Protein AF-D0LFJ0-F1 (afdb_monomer)

Mean predicted aligned error: 7.7 Å

pLDDT: mean 79.33, std 14.71, range [33.72, 93.0]

Structure (mmCIF, N/CA/C/O backbone):
data_AF-D0LFJ0-F1
#
_entry.id   AF-D0LFJ0-F1
#
loop_
_atom_site.group_PDB
_atom_site.id
_atom_site.type_symbol
_atom_site.label_atom_id
_atom_site.label_alt_id
_atom_site.label_comp_id
_atom_site.label_asym_id
_atom_site.label_entity_id
_atom_site.label_seq_id
_atom_site.pdbx_PDB_ins_code
_atom_site.Cartn_x
_atom_site.Cartn_y
_atom_site.Cartn_z
_atom_site.occupancy
_atom_site.B_iso_or_equiv
_atom_site.auth_seq_id
_atom_site.auth_comp_id
_atom_site.auth_asym_id
_atom_site.auth_atom_id
_atom_site.pdbx_PDB_model_num
ATOM 1 N N . MET A 1 1 ? 0.661 -15.765 -12.191 1.00 33.72 1 MET A N 1
ATOM 2 C CA . MET A 1 1 ? 0.190 -15.263 -10.881 1.00 33.72 1 MET A CA 1
ATOM 3 C C . MET A 1 1 ? -0.685 -14.058 -11.152 1.00 33.72 1 MET A C 1
ATOM 5 O O . MET A 1 1 ? -0.191 -13.125 -11.766 1.00 33.72 1 MET A O 1
ATOM 9 N N . ALA A 1 2 ? -1.969 -14.093 -10.791 1.00 37.88 2 ALA A N 1
ATOM 10 C CA . ALA A 1 2 ? -2.834 -12.929 -10.946 1.00 37.88 2 ALA A CA 1
ATOM 11 C C . ALA A 1 2 ? -2.351 -11.836 -9.980 1.00 37.88 2 ALA A C 1
ATOM 13 O O . ALA A 1 2 ? -2.508 -11.964 -8.761 1.00 37.88 2 ALA A O 1
ATOM 14 N N . ALA A 1 3 ? -1.720 -10.787 -10.515 1.00 49.19 3 ALA A N 1
ATOM 15 C CA . ALA A 1 3 ? -1.709 -9.498 -9.842 1.00 49.19 3 ALA A CA 1
ATOM 16 C C . ALA A 1 3 ? -3.177 -9.214 -9.520 1.00 49.19 3 ALA A C 1
ATOM 18 O O . ALA A 1 3 ? -4.015 -9.265 -10.417 1.00 49.19 3 ALA A O 1
ATOM 19 N N . ALA A 1 4 ? -3.522 -9.095 -8.240 1.00 55.91 4 ALA A N 1
ATOM 20 C CA . ALA A 1 4 ? -4.896 -8.796 -7.884 1.00 55.91 4 ALA A CA 1
ATOM 21 C C . ALA A 1 4 ? -5.108 -7.351 -8.304 1.00 55.91 4 ALA A C 1
ATOM 23 O O . ALA A 1 4 ? -4.694 -6.437 -7.595 1.00 55.91 4 ALA A O 1
ATOM 24 N N . THR A 1 5 ? -5.637 -7.165 -9.505 1.00 56.53 5 THR A N 1
ATOM 25 C CA . THR A 1 5 ? -6.167 -5.890 -9.944 1.00 56.53 5 THR A CA 1
ATOM 26 C C . THR A 1 5 ? -7.356 -5.657 -9.037 1.00 56.53 5 THR A C 1
ATOM 28 O O . THR A 1 5 ? -8.395 -6.304 -9.173 1.00 56.53 5 THR A O 1
ATOM 31 N N . ASP A 1 6 ? -7.141 -4.850 -8.005 1.00 62.59 6 ASP A N 1
ATOM 32 C CA . ASP A 1 6 ? -8.223 -4.418 -7.150 1.00 62.59 6 ASP A CA 1
ATOM 33 C C . ASP A 1 6 ? -9.105 -3.525 -8.019 1.00 62.59 6 ASP A C 1
ATOM 35 O O . ASP A 1 6 ? -8.802 -2.358 -8.232 1.00 62.59 6 ASP A O 1
ATOM 39 N N . THR A 1 7 ? -10.159 -4.098 -8.606 1.00 70.19 7 THR A N 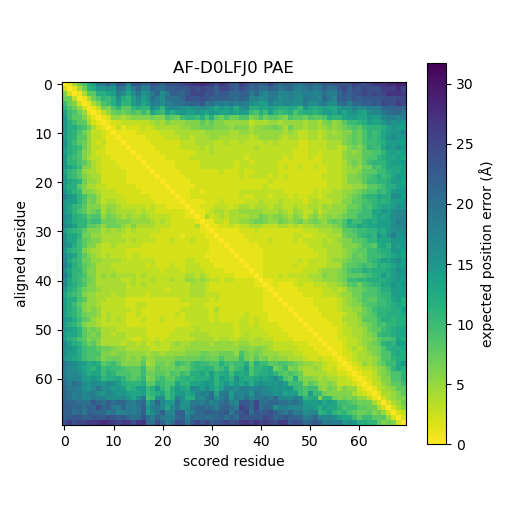1
ATOM 40 C CA . THR A 1 7 ? -11.069 -3.395 -9.526 1.00 70.19 7 THR A CA 1
ATOM 41 C C . THR A 1 7 ? -11.801 -2.225 -8.865 1.00 70.19 7 THR A C 1
ATOM 43 O O . THR A 1 7 ? -12.546 -1.524 -9.544 1.00 70.19 7 THR A O 1
ATOM 46 N N . ARG A 1 8 ? -11.613 -2.019 -7.552 1.00 80.44 8 ARG A N 1
ATOM 47 C CA . ARG A 1 8 ? -12.102 -0.858 -6.802 1.00 80.44 8 ARG A CA 1
ATOM 48 C C . ARG A 1 8 ? -11.300 0.4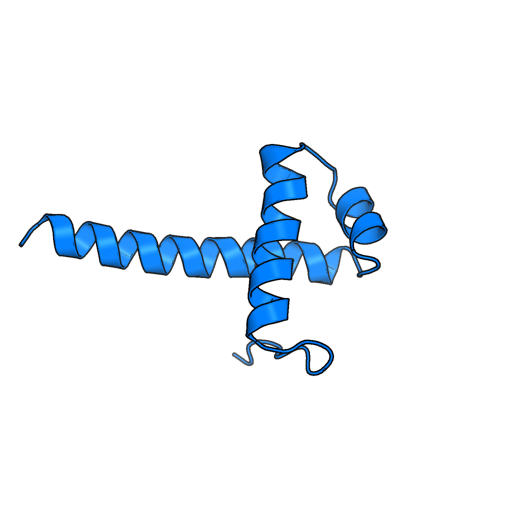14 -7.096 1.00 80.44 8 ARG A C 1
ATOM 50 O O . ARG A 1 8 ? -11.845 1.494 -6.904 1.00 80.44 8 ARG A O 1
ATOM 57 N N . TYR A 1 9 ? -10.062 0.290 -7.579 1.00 81.31 9 TYR A N 1
ATOM 58 C CA . TYR A 1 9 ? -9.161 1.410 -7.851 1.00 81.31 9 TYR A CA 1
ATOM 59 C C . TYR A 1 9 ? -8.646 1.357 -9.289 1.00 81.31 9 TYR A C 1
ATOM 61 O O . TYR A 1 9 ? -8.413 0.280 -9.842 1.00 81.31 9 TYR A O 1
ATOM 69 N N . SER A 1 10 ? -8.446 2.521 -9.907 1.00 86.62 10 SER A N 1
ATOM 70 C CA . SER A 1 10 ? -7.722 2.589 -11.179 1.00 86.62 10 SER A CA 1
ATOM 71 C C . SER A 1 10 ? -6.245 2.215 -10.994 1.00 86.62 10 SER A C 1
ATOM 73 O O . SER A 1 10 ? -5.702 2.327 -9.896 1.00 86.62 10 SER A O 1
ATOM 75 N N . ASP A 1 11 ? -5.559 1.793 -12.062 1.00 82.00 11 ASP A N 1
ATOM 76 C CA . ASP A 1 11 ? -4.125 1.453 -12.002 1.00 82.00 11 ASP A CA 1
ATOM 77 C C . ASP A 1 11 ? -3.260 2.607 -11.465 1.00 82.00 11 ASP A C 1
ATOM 79 O O . ASP A 1 11 ? -2.313 2.373 -10.712 1.00 82.00 11 ASP A O 1
ATOM 83 N N . SER A 1 12 ? -3.610 3.852 -11.810 1.00 83.31 12 SER A N 1
ATOM 84 C CA . SER A 1 12 ? -2.954 5.058 -11.296 1.00 83.31 12 SER A CA 1
ATOM 85 C C . SER A 1 12 ? -3.165 5.232 -9.794 1.00 83.31 12 SER A C 1
ATOM 87 O O . SER A 1 12 ? -2.189 5.374 -9.063 1.00 83.31 12 SER A O 1
ATOM 89 N N . GLU A 1 13 ? -4.408 5.135 -9.317 1.00 86.56 13 GLU A N 1
ATOM 90 C CA . GLU A 1 13 ? -4.711 5.261 -7.884 1.00 86.56 13 GLU A CA 1
ATOM 91 C C . GLU A 1 13 ? -4.063 4.129 -7.085 1.00 86.56 13 GLU A C 1
ATOM 93 O O . GLU A 1 13 ? -3.514 4.344 -6.008 1.00 86.56 13 GLU A O 1
ATOM 98 N N . LEU A 1 14 ? -4.065 2.912 -7.629 1.00 86.12 14 LEU A N 1
ATOM 99 C CA . LEU A 1 14 ? -3.444 1.763 -6.987 1.00 86.12 14 LEU A CA 1
ATOM 100 C C . LEU A 1 14 ? -1.923 1.939 -6.867 1.00 86.12 14 LEU A C 1
ATOM 102 O O . LEU A 1 14 ? -1.334 1.521 -5.870 1.00 86.12 14 LEU A O 1
ATOM 106 N N . ALA A 1 15 ? -1.271 2.560 -7.854 1.00 85.38 15 ALA A N 1
ATOM 107 C CA . ALA A 1 15 ? 0.147 2.903 -7.775 1.00 85.38 15 ALA A CA 1
ATOM 108 C C . ALA A 1 15 ? 0.425 3.948 -6.679 1.00 85.38 15 ALA A C 1
ATOM 110 O O . ALA A 1 15 ? 1.381 3.790 -5.916 1.00 85.38 15 ALA A O 1
ATOM 111 N N . GLU A 1 16 ? -0.435 4.961 -6.550 1.00 88.94 16 GLU A N 1
ATOM 112 C CA . GLU A 1 16 ? -0.336 5.974 -5.494 1.00 88.94 16 GLU A CA 1
ATOM 113 C C . GLU A 1 16 ? -0.553 5.368 -4.101 1.00 88.94 16 GLU A C 1
ATOM 115 O O . GLU A 1 16 ? 0.260 5.588 -3.203 1.00 88.94 16 GLU A O 1
ATOM 120 N N . LEU A 1 17 ? -1.573 4.522 -3.927 1.00 90.06 17 LEU A N 1
ATOM 121 C CA . LEU A 1 17 ? -1.858 3.819 -2.670 1.00 90.06 17 LEU A CA 1
ATOM 122 C C . LEU A 1 17 ? -0.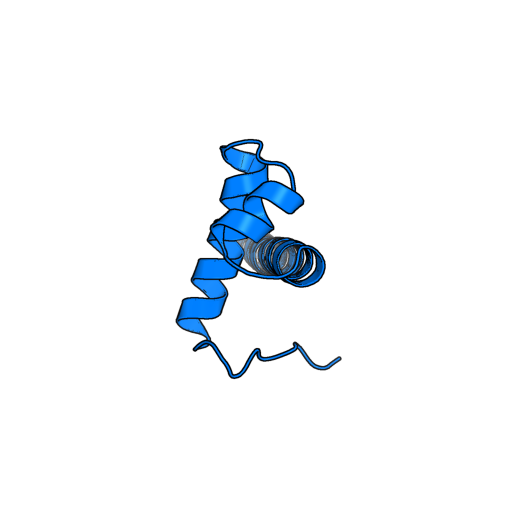713 2.888 -2.250 1.00 90.06 17 LEU A C 1
ATOM 124 O O . LEU A 1 17 ? -0.362 2.813 -1.072 1.00 90.06 17 LEU A O 1
ATOM 128 N N . ARG A 1 18 ? -0.082 2.207 -3.212 1.00 90.00 18 ARG A N 1
ATOM 129 C CA . ARG A 1 18 ? 1.113 1.379 -2.989 1.00 90.00 18 ARG A CA 1
ATOM 130 C C . ARG A 1 18 ? 2.297 2.194 -2.474 1.00 90.00 18 ARG A C 1
ATOM 132 O O . ARG A 1 18 ? 2.921 1.800 -1.485 1.00 90.00 18 ARG A O 1
ATOM 139 N N . ALA A 1 19 ? 2.572 3.334 -3.105 1.00 88.75 19 ALA A N 1
ATOM 140 C CA . ALA A 1 19 ? 3.625 4.249 -2.677 1.00 88.75 19 ALA A CA 1
ATOM 141 C C . ALA A 1 19 ? 3.326 4.861 -1.297 1.00 88.75 19 ALA A C 1
ATOM 143 O O . ALA A 1 19 ? 4.225 4.979 -0.459 1.00 88.75 19 ALA A O 1
ATOM 144 N N . LEU A 1 20 ? 2.061 5.203 -1.038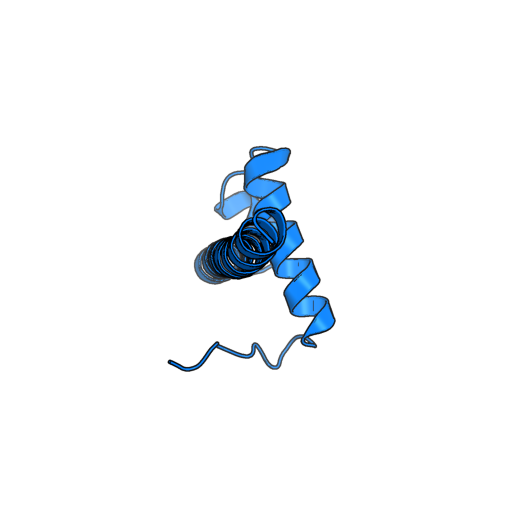 1.00 90.75 20 LEU A N 1
ATOM 145 C CA . LEU A 1 20 ? 1.606 5.783 0.221 1.00 90.75 20 LEU A CA 1
ATOM 146 C C . LEU A 1 20 ? 1.714 4.781 1.377 1.00 90.75 20 LEU A C 1
ATOM 148 O O . LEU A 1 20 ? 2.318 5.104 2.395 1.00 90.75 20 LEU A O 1
ATOM 152 N N . ALA A 1 21 ? 1.237 3.544 1.202 1.00 90.38 21 ALA A N 1
ATOM 153 C CA . ALA A 1 21 ? 1.348 2.485 2.209 1.00 90.38 21 ALA A CA 1
ATOM 154 C C . ALA A 1 21 ? 2.811 2.191 2.585 1.00 90.38 21 ALA A C 1
ATOM 156 O O . ALA A 1 21 ? 3.136 2.007 3.761 1.00 90.38 21 ALA A O 1
ATOM 157 N N . TRP A 1 22 ? 3.711 2.171 1.595 1.00 89.44 22 TRP A N 1
ATOM 158 C CA . TRP A 1 22 ? 5.142 2.015 1.847 1.00 89.44 22 TRP A CA 1
ATOM 159 C C . TRP A 1 22 ? 5.731 3.219 2.592 1.00 89.44 22 TRP A C 1
ATOM 161 O O . TRP A 1 22 ? 6.477 3.026 3.555 1.00 89.44 22 TRP A O 1
ATOM 171 N N . SER A 1 23 ? 5.366 4.438 2.183 1.00 91.12 23 SER A N 1
ATOM 172 C CA . SER A 1 23 ? 5.852 5.689 2.776 1.00 91.12 23 SER A CA 1
ATOM 173 C C . SER A 1 23 ? 5.396 5.846 4.224 1.00 91.12 23 SER A C 1
ATOM 175 O O . SER A 1 23 ? 6.231 6.092 5.083 1.00 91.12 23 SER A O 1
ATOM 177 N N . LEU A 1 24 ? 4.123 5.609 4.535 1.00 91.25 24 LEU A N 1
ATOM 178 C CA . LEU A 1 24 ? 3.609 5.685 5.907 1.00 91.25 24 LEU A CA 1
ATOM 179 C C . LEU A 1 24 ? 4.355 4.717 6.843 1.00 91.25 24 LEU A C 1
ATOM 181 O O . LEU A 1 24 ? 4.697 5.059 7.974 1.00 91.25 24 LEU A O 1
ATOM 185 N N . HIS A 1 25 ? 4.682 3.515 6.360 1.00 90.12 25 HIS A N 1
ATOM 186 C CA . HIS A 1 25 ? 5.442 2.551 7.153 1.00 90.12 25 HIS A CA 1
ATOM 187 C C . HIS A 1 25 ? 6.930 2.918 7.296 1.00 90.12 25 HIS A C 1
ATOM 189 O O . HIS A 1 25 ? 7.471 2.856 8.397 1.00 90.12 25 HIS A O 1
ATOM 195 N N . HIS A 1 26 ? 7.606 3.287 6.202 1.00 86.38 26 HIS A N 1
ATOM 196 C CA . HIS A 1 26 ? 9.065 3.480 6.189 1.00 86.38 26 HIS A CA 1
ATOM 197 C C . HIS A 1 26 ? 9.512 4.904 6.526 1.00 86.38 26 HIS A C 1
ATOM 199 O O . HIS A 1 26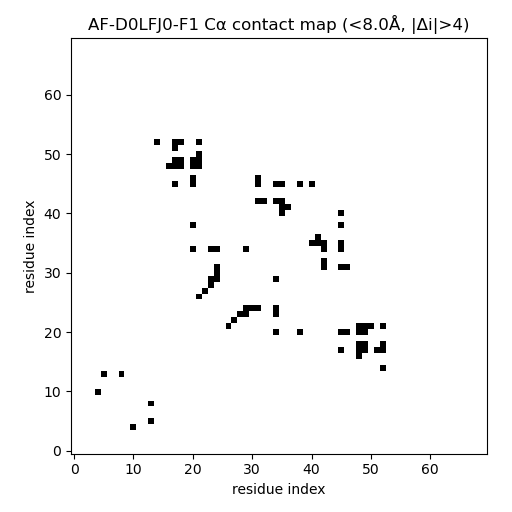 ? 10.576 5.086 7.114 1.00 86.38 26 HIS A O 1
ATOM 205 N N . ARG A 1 27 ? 8.735 5.911 6.130 1.00 86.44 27 ARG A N 1
ATOM 206 C CA . ARG A 1 27 ? 9.038 7.332 6.328 1.00 86.44 27 ARG A CA 1
ATOM 207 C C . ARG A 1 27 ? 8.463 7.843 7.640 1.00 86.44 27 ARG A C 1
ATOM 209 O O . ARG A 1 27 ? 9.194 8.468 8.400 1.00 86.44 27 ARG A O 1
ATOM 216 N N . ASP A 1 28 ? 7.194 7.543 7.909 1.00 87.69 28 ASP A N 1
ATOM 217 C CA . ASP A 1 28 ? 6.513 7.988 9.133 1.00 87.69 28 ASP A CA 1
ATOM 218 C C . ASP A 1 28 ? 6.656 6.984 10.290 1.00 87.69 28 ASP A C 1
ATOM 220 O O . ASP A 1 28 ? 6.340 7.298 11.436 1.00 87.69 28 ASP A O 1
ATOM 224 N N . GLY A 1 29 ? 7.176 5.780 10.018 1.00 90.94 29 GLY A N 1
ATOM 225 C CA . GLY A 1 29 ? 7.410 4.752 11.036 1.00 90.94 29 GLY A CA 1
ATOM 226 C C . GLY A 1 29 ? 6.124 4.136 11.593 1.00 90.94 29 GLY A C 1
ATOM 227 O O . GLY A 1 29 ? 6.141 3.545 12.676 1.00 90.94 29 GLY A O 1
ATOM 228 N N . LEU A 1 30 ? 4.999 4.283 10.888 1.00 91.69 30 LEU A N 1
ATOM 229 C CA . LEU A 1 30 ? 3.705 3.788 11.342 1.00 91.69 30 LEU A CA 1
ATOM 230 C C . LEU A 1 30 ? 3.652 2.259 11.301 1.00 91.69 30 LEU A C 1
ATOM 232 O O . LEU A 1 30 ? 4.167 1.600 10.397 1.00 91.69 30 LEU A O 1
ATOM 236 N N . SER A 1 31 ? 2.982 1.669 12.287 1.00 92.56 31 SER A N 1
ATOM 237 C CA . SER A 1 31 ? 2.726 0.227 12.301 1.00 92.56 31 SER A CA 1
ATOM 238 C C . SER A 1 31 ? 1.724 -0.169 11.208 1.00 92.56 31 SER A C 1
ATOM 240 O O . SER A 1 31 ? 0.825 0.600 10.885 1.00 92.56 31 SER A O 1
ATOM 242 N N . TRP A 1 32 ? 1.826 -1.388 10.666 1.00 89.75 32 TRP A N 1
ATOM 243 C CA . TRP A 1 32 ? 0.895 -1.871 9.633 1.00 89.75 32 TRP A CA 1
ATOM 244 C C . TRP A 1 32 ? -0.600 -1.755 9.992 1.00 89.75 32 TRP A C 1
ATOM 246 O O . TRP A 1 32 ? -1.376 -1.460 9.088 1.00 89.75 32 TRP A O 1
ATOM 256 N N . PRO A 1 33 ? -1.034 -1.967 11.253 1.00 93.00 33 PRO A N 1
ATOM 257 C CA . PRO A 1 33 ? -2.407 -1.678 11.666 1.00 93.00 33 PRO A CA 1
ATOM 258 C C . PRO A 1 33 ? -2.776 -0.197 11.524 1.00 93.00 33 PRO A C 1
ATOM 260 O O . PRO A 1 33 ? -3.800 0.100 10.937 1.00 93.00 33 PRO A O 1
ATOM 263 N N . ALA A 1 34 ? -1.909 0.727 11.946 1.00 92.12 34 ALA A N 1
ATOM 264 C CA . ALA A 1 34 ? -2.172 2.162 11.812 1.00 92.12 34 ALA A CA 1
ATOM 265 C C . ALA A 1 34 ? -2.234 2.613 10.342 1.00 92.12 34 ALA A C 1
ATOM 267 O O . ALA A 1 34 ? -3.064 3.435 9.983 1.00 92.12 34 ALA A O 1
ATOM 268 N N . VAL A 1 35 ? -1.391 2.041 9.475 1.00 91.75 35 VAL A N 1
ATOM 269 C CA . VAL A 1 35 ? -1.456 2.282 8.022 1.00 91.75 35 VAL A CA 1
ATOM 270 C C . VAL A 1 35 ? -2.754 1.731 7.421 1.00 91.75 35 VAL A C 1
ATOM 272 O O . VAL A 1 35 ? -3.314 2.329 6.512 1.00 91.75 35 VAL A O 1
ATOM 275 N N . ALA A 1 36 ? -3.228 0.587 7.916 1.00 91.69 36 ALA A N 1
ATOM 276 C CA . ALA A 1 36 ? -4.506 0.003 7.521 1.00 91.69 36 ALA A CA 1
ATOM 277 C C . ALA A 1 36 ? -5.693 0.880 7.936 1.00 91.69 36 ALA A C 1
ATOM 279 O O . ALA A 1 36 ? -6.575 1.110 7.118 1.00 91.69 36 ALA A O 1
ATOM 280 N N . ASP A 1 37 ? -5.676 1.402 9.164 1.00 92.81 37 ASP A N 1
ATOM 281 C CA . ASP A 1 37 ? -6.690 2.339 9.654 1.00 92.81 37 ASP A CA 1
ATOM 282 C C . ASP A 1 37 ? -6.690 3.649 8.843 1.00 92.81 37 ASP A C 1
ATOM 284 O O . ASP A 1 37 ? -7.750 4.136 8.467 1.00 92.81 37 ASP A O 1
ATOM 288 N N . GLU A 1 38 ? -5.514 4.194 8.512 1.00 90.12 38 GLU A N 1
ATOM 289 C CA . GLU A 1 38 ? -5.384 5.429 7.719 1.00 90.12 38 GLU A CA 1
ATOM 290 C C . GLU A 1 38 ? -5.897 5.263 6.278 1.00 90.12 38 GLU A 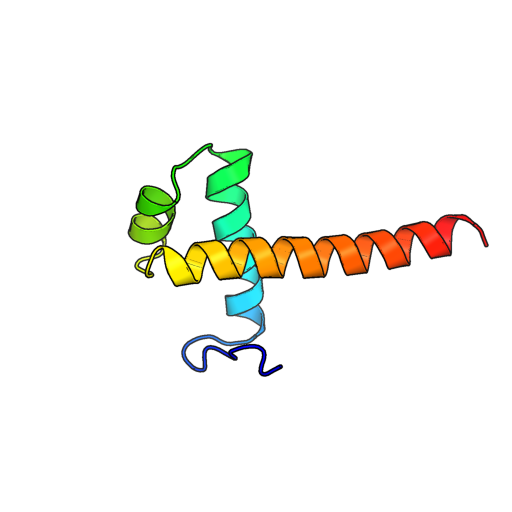C 1
ATOM 292 O O . GLU A 1 38 ? -6.482 6.180 5.705 1.00 90.12 38 GLU A O 1
ATOM 297 N N . LEU A 1 39 ? -5.677 4.087 5.685 1.00 87.44 39 LEU A N 1
ATOM 298 C CA . LEU A 1 39 ? -6.089 3.774 4.314 1.00 87.44 39 LEU A CA 1
ATOM 299 C C . LEU A 1 39 ? -7.478 3.123 4.231 1.00 87.44 39 LEU A C 1
ATOM 301 O O . LEU A 1 39 ? -7.896 2.779 3.129 1.00 87.44 39 LEU A O 1
ATOM 305 N N . ASP A 1 40 ? -8.163 2.940 5.366 1.00 90.50 40 ASP A N 1
ATOM 306 C CA . ASP A 1 40 ? -9.427 2.194 5.507 1.00 90.50 40 ASP A CA 1
ATOM 307 C C . ASP A 1 40 ? -9.402 0.821 4.803 1.00 90.50 40 ASP A C 1
ATOM 309 O O . ASP A 1 40 ? -10.372 0.352 4.208 1.00 90.50 40 ASP A O 1
ATOM 313 N N . GLU A 1 41 ? -8.246 0.156 4.842 1.00 88.88 41 GLU A N 1
ATOM 314 C CA . GLU A 1 41 ? -7.997 -1.088 4.121 1.00 88.88 41 GLU A CA 1
ATOM 315 C C . GLU A 1 41 ? -7.403 -2.149 5.048 1.00 88.88 41 GLU A C 1
ATOM 317 O O . GLU A 1 41 ? -6.640 -1.842 5.962 1.00 88.88 41 GLU A O 1
ATOM 322 N N . PRO A 1 42 ? -7.670 -3.446 4.827 1.00 90.19 42 PRO A N 1
ATOM 323 C CA . PRO A 1 42 ? -7.152 -4.491 5.694 1.00 90.19 42 PRO A CA 1
ATOM 324 C C . PRO A 1 42 ? -5.620 -4.497 5.739 1.00 90.19 42 PRO A C 1
ATOM 326 O O . PRO A 1 42 ? -4.948 -4.411 4.711 1.00 90.19 42 PRO A O 1
ATOM 329 N N . THR A 1 43 ? -5.046 -4.790 6.909 1.00 89.62 43 THR A N 1
ATOM 330 C CA . THR A 1 43 ? -3.584 -4.891 7.107 1.00 89.62 43 THR A CA 1
ATOM 331 C C . THR A 1 43 ? -2.889 -5.810 6.095 1.00 89.62 43 THR A C 1
ATOM 333 O O . THR A 1 43 ? -1.752 -5.573 5.689 1.00 89.62 43 THR A O 1
ATOM 336 N N . LYS A 1 44 ? -3.569 -6.874 5.649 1.00 88.44 44 LYS A N 1
ATOM 337 C CA . LYS A 1 44 ? -3.045 -7.785 4.618 1.00 88.44 44 LYS A CA 1
ATOM 338 C C . LYS A 1 44 ? -2.935 -7.123 3.239 1.00 88.44 44 LYS A C 1
ATOM 340 O O . LYS A 1 44 ? -2.005 -7.448 2.506 1.00 88.44 44 LYS A O 1
ATOM 345 N N . VAL A 1 45 ? -3.862 -6.228 2.897 1.00 88.31 45 VAL A N 1
ATOM 346 C CA . VAL A 1 45 ? -3.905 -5.502 1.620 1.00 88.31 45 VAL A CA 1
ATOM 347 C C . VAL A 1 45 ? -2.802 -4.451 1.590 1.00 88.31 45 VAL A C 1
ATOM 349 O O . VAL A 1 45 ? -1.937 -4.524 0.723 1.00 88.31 45 VAL A O 1
ATOM 352 N N . VAL A 1 46 ? -2.729 -3.575 2.596 1.00 89.69 46 VAL A N 1
ATOM 353 C CA . VAL A 1 46 ? -1.698 -2.519 2.661 1.00 89.69 46 VAL A CA 1
ATOM 354 C C . VAL A 1 46 ? -0.274 -3.083 2.719 1.00 89.69 46 VAL A C 1
ATOM 356 O O . VAL A 1 46 ? 0.637 -2.564 2.075 1.00 89.69 46 VAL A O 1
ATOM 359 N N . ARG A 1 47 ? -0.068 -4.216 3.407 1.00 89.19 47 ARG A N 1
ATOM 360 C CA . ARG A 1 47 ? 1.238 -4.893 3.442 1.00 89.19 47 ARG A CA 1
ATOM 361 C C . ARG A 1 47 ? 1.619 -5.475 2.081 1.00 89.19 47 ARG A C 1
ATOM 363 O O . ARG A 1 47 ? 2.789 -5.437 1.692 1.00 89.19 47 ARG A O 1
ATOM 370 N N . ARG A 1 48 ? 0.641 -6.020 1.352 1.00 88.31 48 ARG A N 1
ATOM 371 C CA . ARG A 1 48 ? 0.844 -6.479 -0.024 1.00 88.31 48 ARG A CA 1
ATOM 372 C C . ARG A 1 48 ? 1.159 -5.301 -0.939 1.00 88.31 48 ARG A C 1
ATOM 374 O O . ARG A 1 48 ? 2.114 -5.391 -1.694 1.00 88.31 48 ARG A O 1
ATOM 381 N N . TRP A 1 49 ? 0.426 -4.199 -0.827 1.00 88.56 49 TRP A N 1
ATOM 382 C CA . TRP A 1 49 ? 0.672 -2.989 -1.606 1.00 88.56 49 TRP A CA 1
ATOM 383 C C . TRP A 1 49 ? 2.088 -2.446 -1.415 1.00 88.56 49 TRP A C 1
ATOM 385 O O . TRP A 1 49 ? 2.776 -2.195 -2.399 1.00 88.56 49 TRP A O 1
ATOM 395 N N . ALA A 1 50 ? 2.566 -2.363 -0.173 1.00 87.81 50 ALA A N 1
ATOM 396 C CA . ALA A 1 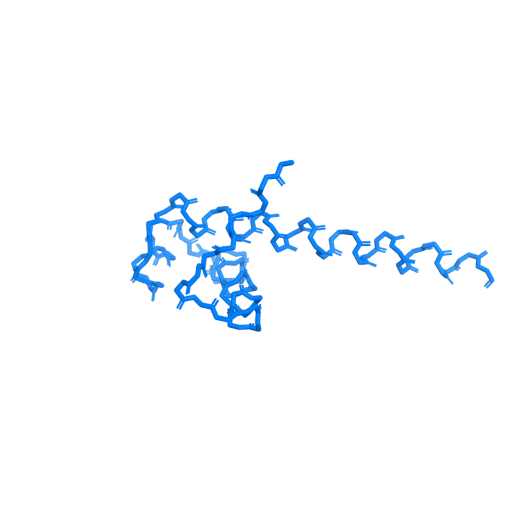50 ? 3.940 -1.953 0.100 1.00 87.81 50 ALA A CA 1
ATOM 397 C C . ALA A 1 50 ? 4.987 -2.931 -0.477 1.00 87.81 50 ALA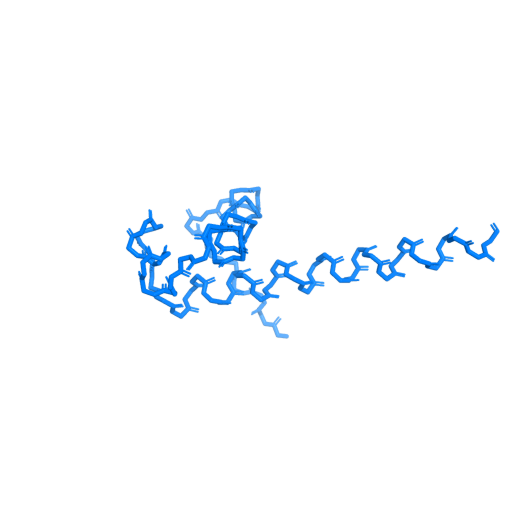 A C 1
ATOM 399 O O . ALA A 1 50 ? 6.048 -2.503 -0.923 1.00 87.81 50 ALA A O 1
ATOM 400 N N . SER A 1 51 ? 4.697 -4.237 -0.507 1.00 86.62 51 SER A N 1
ATOM 401 C CA . SER A 1 51 ? 5.592 -5.248 -1.102 1.00 86.62 51 SER A CA 1
ATOM 402 C C . SER A 1 51 ? 5.608 -5.178 -2.636 1.00 86.62 51 SER A C 1
ATOM 404 O O . SER A 1 51 ? 6.667 -5.285 -3.256 1.00 86.62 51 SER A O 1
ATOM 406 N N . ASP A 1 52 ? 4.439 -4.966 -3.246 1.00 85.88 52 ASP A N 1
ATOM 407 C CA . ASP A 1 52 ? 4.286 -4.755 -4.688 1.00 85.88 52 ASP A CA 1
ATOM 408 C C . ASP A 1 52 ? 5.023 -3.475 -5.118 1.00 85.88 52 ASP A C 1
ATOM 410 O O . ASP A 1 52 ? 5.707 -3.483 -6.138 1.00 85.88 52 ASP A O 1
ATOM 414 N N . TYR A 1 53 ? 4.940 -2.402 -4.316 1.00 84.94 53 TYR A N 1
ATOM 415 C CA . TYR A 1 53 ? 5.678 -1.156 -4.543 1.00 84.94 53 TYR A CA 1
ATOM 416 C C . TYR A 1 53 ? 7.187 -1.395 -4.589 1.00 84.94 53 TYR A C 1
ATOM 418 O O . TYR A 1 53 ? 7.828 -1.046 -5.573 1.00 84.94 53 TYR A O 1
ATOM 426 N N . VAL A 1 54 ? 7.746 -2.059 -3.569 1.00 83.81 54 VAL A N 1
ATOM 427 C CA . VAL A 1 54 ? 9.183 -2.371 -3.521 1.00 83.81 54 VAL A CA 1
ATOM 428 C C . VAL A 1 54 ? 9.595 -3.230 -4.707 1.00 83.81 54 VAL A C 1
ATOM 430 O O . VAL A 1 54 ? 10.628 -2.968 -5.298 1.00 83.81 54 VAL A O 1
ATOM 433 N N . THR A 1 55 ? 8.782 -4.211 -5.099 1.00 82.31 55 THR A N 1
ATOM 434 C CA . THR A 1 55 ? 9.086 -5.063 -6.259 1.00 82.31 55 THR A CA 1
ATOM 435 C C . THR A 1 55 ? 9.096 -4.260 -7.563 1.00 82.31 55 THR A C 1
ATOM 437 O O . THR A 1 55 ? 9.958 -4.473 -8.411 1.00 82.31 55 THR A O 1
ATOM 440 N N . ALA A 1 56 ? 8.163 -3.319 -7.728 1.00 77.75 56 ALA A N 1
ATOM 441 C CA . ALA A 1 56 ? 8.124 -2.432 -8.887 1.00 77.75 56 ALA A CA 1
ATOM 442 C C . ALA A 1 56 ? 9.309 -1.450 -8.901 1.00 77.75 56 ALA A C 1
ATOM 444 O O . ALA A 1 56 ? 9.919 -1.243 -9.948 1.00 77.75 56 ALA A O 1
ATOM 445 N N . THR A 1 57 ? 9.663 -0.876 -7.748 1.00 76.75 57 THR A N 1
ATOM 446 C CA . THR A 1 57 ? 10.811 0.029 -7.607 1.00 76.75 57 THR A CA 1
ATOM 447 C C . THR A 1 57 ? 12.140 -0.702 -7.775 1.00 76.75 57 THR A C 1
ATOM 449 O O . THR A 1 57 ? 13.023 -0.175 -8.436 1.00 76.75 57 THR A O 1
ATOM 452 N N . ASP A 1 58 ? 12.287 -1.909 -7.231 1.00 70.56 58 ASP A N 1
ATOM 453 C CA . ASP A 1 58 ? 13.485 -2.743 -7.377 1.00 70.56 58 ASP A CA 1
ATOM 454 C C . ASP A 1 58 ? 13.673 -3.179 -8.833 1.00 70.56 58 ASP A C 1
ATOM 456 O O . ASP A 1 58 ? 14.760 -3.034 -9.380 1.00 70.56 58 ASP A O 1
ATOM 460 N N . ALA A 1 59 ? 12.597 -3.580 -9.520 1.00 67.06 59 ALA A N 1
ATOM 461 C CA . ALA A 1 59 ? 12.646 -3.862 -10.953 1.00 67.06 59 ALA A CA 1
ATOM 462 C C . ALA A 1 59 ? 13.035 -2.622 -11.781 1.00 67.06 59 ALA A C 1
ATOM 464 O O . ALA A 1 59 ? 13.819 -2.734 -12.723 1.00 67.06 59 ALA A O 1
ATOM 465 N N . ALA A 1 60 ? 12.521 -1.439 -11.427 1.00 66.31 60 ALA A N 1
ATOM 466 C CA . ALA A 1 60 ? 12.898 -0.187 -12.079 1.00 66.31 60 ALA A CA 1
ATOM 467 C C . ALA A 1 60 ? 14.362 0.195 -11.797 1.00 66.31 60 ALA A C 1
ATOM 469 O O . ALA A 1 60 ? 15.085 0.560 -12.718 1.00 66.31 60 ALA A O 1
ATOM 470 N N . ALA A 1 61 ? 14.823 0.056 -10.552 1.00 61.75 61 ALA A N 1
ATOM 471 C CA . ALA A 1 61 ? 16.201 0.334 -10.154 1.00 61.75 61 ALA A CA 1
ATOM 472 C C . ALA A 1 61 ? 17.197 -0.656 -10.779 1.00 61.75 61 ALA A C 1
ATOM 474 O O . ALA A 1 61 ? 18.287 -0.258 -11.181 1.00 61.75 61 ALA A O 1
ATOM 475 N N . ALA A 1 62 ? 16.816 -1.927 -10.919 1.00 62.91 62 ALA A N 1
ATOM 476 C CA . ALA A 1 62 ? 17.612 -2.939 -11.606 1.00 62.91 62 ALA A CA 1
ATOM 477 C C . ALA A 1 62 ? 17.769 -2.627 -13.105 1.00 62.91 62 ALA A C 1
ATOM 479 O O . ALA A 1 62 ? 18.845 -2.829 -13.668 1.00 62.91 62 ALA A O 1
ATOM 480 N N . LEU A 1 63 ? 16.720 -2.102 -13.749 1.00 61.22 63 LEU A N 1
ATOM 481 C CA . LEU A 1 63 ? 16.793 -1.613 -15.130 1.00 61.22 63 LEU A CA 1
ATOM 482 C C . LEU A 1 63 ? 17.679 -0.364 -15.249 1.00 61.22 63 LEU A C 1
ATOM 484 O O . LEU A 1 63 ? 18.470 -0.271 -16.186 1.00 61.22 63 LEU A O 1
ATOM 488 N N . ASP A 1 64 ? 17.592 0.559 -14.291 1.00 59.91 64 ASP A N 1
ATOM 489 C CA . ASP A 1 64 ? 18.404 1.782 -14.264 1.00 59.91 64 ASP A CA 1
ATOM 490 C C . ASP A 1 64 ? 19.898 1.471 -14.040 1.00 59.91 64 ASP A C 1
ATOM 492 O O . ASP A 1 64 ? 20.760 1.988 -14.751 1.00 59.91 64 ASP A O 1
ATOM 496 N N . GLN A 1 65 ? 20.220 0.521 -13.149 1.00 58.66 65 GLN A N 1
ATOM 497 C CA . GLN A 1 65 ? 21.594 0.046 -12.942 1.00 58.66 65 GLN A CA 1
ATOM 498 C C . GLN A 1 65 ? 22.204 -0.607 -14.185 1.00 58.66 65 GLN A C 1
ATOM 500 O O . GLN A 1 65 ? 23.395 -0.425 -14.425 1.00 58.66 65 GLN A O 1
ATOM 505 N N . LEU A 1 66 ? 21.429 -1.358 -14.975 1.00 58.41 66 LEU A N 1
ATOM 506 C CA . LEU A 1 66 ? 21.913 -1.941 -16.234 1.00 58.41 66 LEU A CA 1
ATOM 507 C C . LEU A 1 66 ? 22.250 -0.863 -17.270 1.00 58.41 66 LEU A C 1
ATOM 509 O O . LEU A 1 66 ? 23.180 -1.045 -18.049 1.00 58.41 66 LEU A O 1
ATOM 513 N N . SER A 1 67 ? 21.541 0.266 -17.242 1.00 56.56 67 SER A N 1
ATOM 514 C CA . SER A 1 67 ? 21.782 1.391 -18.147 1.00 56.56 67 SER A CA 1
ATOM 515 C C . SER A 1 67 ? 22.980 2.261 -17.742 1.00 56.56 67 SER A C 1
ATOM 517 O O . SER A 1 67 ? 23.394 3.114 -18.521 1.00 56.56 67 SER A O 1
ATOM 519 N N . LEU A 1 68 ? 23.538 2.062 -16.542 1.00 58.31 68 LEU A N 1
ATOM 520 C CA . LEU A 1 68 ? 24.688 2.809 -16.013 1.00 58.31 68 LEU A CA 1
ATOM 521 C C . LEU A 1 68 ? 26.043 2.206 -16.440 1.00 58.31 68 LEU A C 1
ATOM 523 O O . LEU A 1 68 ? 27.090 2.789 -16.166 1.00 58.31 68 LEU A O 1
ATOM 527 N N . PHE A 1 69 ? 26.028 1.045 -17.103 1.00 59.59 69 PHE A N 1
ATOM 528 C CA . PHE A 1 69 ? 27.219 0.344 -17.597 1.00 59.59 69 PHE A CA 1
ATOM 529 C C . PHE A 1 69 ? 27.336 0.303 -19.135 1.00 59.59 69 PHE A C 1
ATOM 531 O O . PHE A 1 69 ? 28.189 -0.437 -19.628 1.00 59.59 69 PHE A O 1
ATOM 538 N N . ASP A 1 70 ? 26.527 1.077 -19.871 1.00 51.66 70 ASP A N 1
ATOM 539 C CA . ASP A 1 70 ? 26.618 1.226 -21.340 1.00 51.66 70 ASP A CA 1
ATOM 540 C C . ASP A 1 70 ? 27.289 2.554 -21.743 1.00 51.66 70 ASP A C 1
ATOM 542 O O . ASP A 1 70 ? 26.963 3.600 -21.130 1.00 51.66 70 ASP A O 1
#

Secondary structure (DSSP, 8-state):
------TTS-HHHHHHHHHHHHHHHHTS---HHHHHHHTTS-HHHHHHHHHHHHHHHHHHHHHHHHHTT-

Foldseek 3Di:
DDPPPVVVDDPVVLLVLLVQLLCCCPVVVDDLVVSCVVVVHDSVVSVVSPVVNVVVVVVVVVVVVVVVVD

Radius of gyration: 13.68 Å; Cα contacts (8 Å, |Δi|>4): 46; chains: 1; bounding box: 39×23×34 Å

Organism: Gordonia bronchialis (strain ATCC 25592 / DSM 43247 / BCRC 13721 / JCM 3198 / KCTC 3076 / NBRC 16047 / NCTC 10667) (NCBI:txid526226)

Nearest PDB structures (foldseek):
  2h27-assembly2_D  TM=8.109E-01  e=4.172E-02  Escherichia coli K-12
  7bhy-assembly1_A  TM=9.837E-01  e=2.469E-01  Bacillus subtilis subsp. subtilis str. 168
  6kon-assembly1_F  TM=6.444E-01  e=1.897E-01  Mycobacterium tuberculosis H37Rv
  3hug-assembly6_K  TM=6.078E-01  e=7.079E-01  Mycobacterium tuberculosis H37Rv
  3hug-assembly1_C  TM=5.358E-01  e=6.206E-01  Mycobacterium tuberculosis H37Rv

Solvent-accessible surface area (backbone atoms only — not comparable to full-atom values): 3986 Å² total; per-residue (Å²): 130,84,75,80,74,56,84,91,47,55,75,67,56,46,51,51,52,11,51,46,43,35,39,42,38,73,72,70,62,41,52,61,63,58,51,10,62,75,66,76,40,56,47,71,54,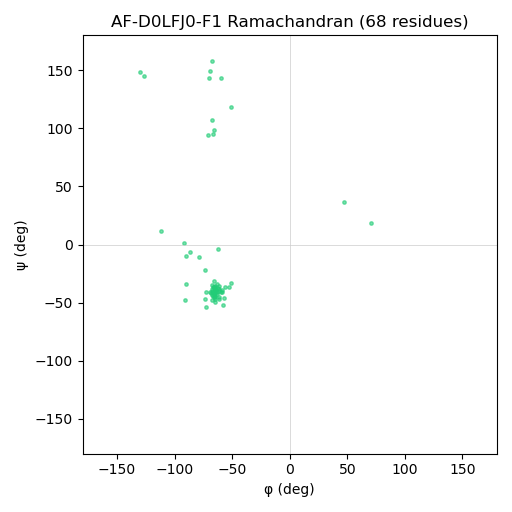43,54,47,31,26,51,52,36,50,52,54,51,48,54,50,48,53,53,51,58,62,60,73,78,112

Sequence (70 aa):
MAAATDTRYSDSELAELRALAWSLHHRDGLSWPAVADELDEPTKVVRRWASDYVTATDAAAALDQLSLFD